Protein AF-A0A9D4UUG4-F1 (afdb_monomer_lite)

Organism: Adiantum capillus-veneris (NCBI:txid13818)

Foldseek 3Di:
DVVLQVVCVVVVHDSCVVVVVVVVVVVCCVQQPVVCVVVVHNVLGQDPDDVSNVVNVVVD

InterPro domains:
  IPR000484 Photosynthetic reaction centre, L/M [PF00124] (1-60)
  IPR036854 Photosystem II protein D1/D2 superfamily [G3DSA:1.20.85.10] (1-60)
  IPR036854 Photosystem II protein D1/D2 superfamily [SSF81483] (1-60)
  IPR055266 Photosystem II protein D1/D2 [PTHR33149] (1-60)

Sequence (60 aa):
MGREWELSFRLGIRPWIAVAYSAPVAAAVAVFLIYRIRQGSFSDGMPLGISGTFNFMIVF

Secondary structure (DSSP, 8-state):
-HHHHHHHHHTT--THHHHHHHHHHHHHHIIIIIHHHHHT-STTSPPSSHHHHHHHHHH-

pLDDT: mean 94.37, std 2.68, range [85.25, 97.88]

Radius of gyration: 15.91 Å; chains: 1; bounding box: 35×18×40 Å

Structure (mmCIF, N/CA/C/O backbone):
data_AF-A0A9D4UUG4-F1
#
_entry.id   AF-A0A9D4UUG4-F1
#
loop_
_atom_site.group_PDB
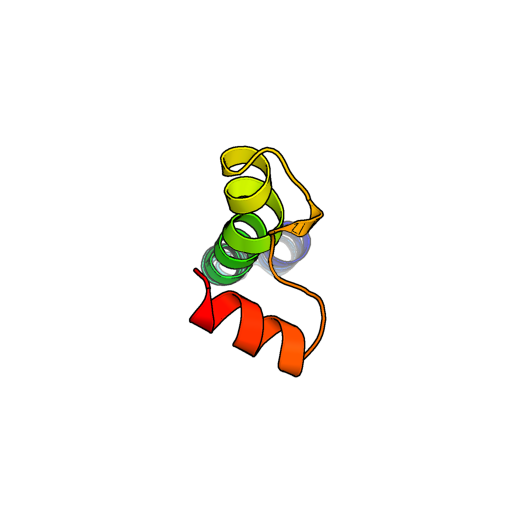_atom_site.id
_atom_site.type_symbol
_atom_site.label_atom_id
_atom_site.label_alt_id
_atom_site.label_comp_id
_atom_site.label_asym_id
_atom_site.label_entity_id
_atom_site.label_seq_id
_atom_site.pdbx_PDB_ins_code
_atom_site.Cartn_x
_atom_site.Cartn_y
_atom_site.Cartn_z
_atom_site.occupancy
_atom_site.B_iso_or_equiv
_atom_site.auth_seq_id
_atom_site.auth_comp_id
_atom_site.auth_asym_id
_atom_site.auth_atom_id
_atom_site.pdbx_PDB_model_num
ATOM 1 N N . MET A 1 1 ? -4.469 3.239 6.965 1.00 90.50 1 MET A N 1
ATOM 2 C CA . MET A 1 1 ? -3.651 3.113 8.192 1.00 90.50 1 MET A CA 1
ATOM 3 C C . MET A 1 1 ? -4.117 4.086 9.281 1.00 90.50 1 MET A C 1
ATOM 5 O O . MET A 1 1 ? -5.033 3.738 10.010 1.00 90.50 1 MET A O 1
ATOM 9 N N . GLY A 1 2 ? -3.573 5.311 9.387 1.00 94.50 2 GLY A N 1
ATOM 10 C CA . GLY A 1 2 ? -3.830 6.199 10.543 1.00 94.50 2 GLY A CA 1
ATOM 11 C C . GLY A 1 2 ? -5.301 6.579 10.754 1.00 94.50 2 GLY A C 1
ATOM 12 O O . GLY A 1 2 ? -5.832 6.411 11.846 1.00 94.50 2 GLY A O 1
ATOM 13 N N . ARG A 1 3 ? -5.995 6.983 9.683 1.00 96.00 3 ARG A N 1
ATOM 14 C CA . ARG A 1 3 ? -7.426 7.333 9.748 1.00 96.00 3 ARG A CA 1
ATOM 15 C C . ARG A 1 3 ? -8.332 6.156 10.133 1.00 96.00 3 ARG A C 1
ATOM 17 O O . ARG A 1 3 ? -9.331 6.358 10.809 1.00 96.00 3 ARG A O 1
ATOM 24 N N . GLU A 1 4 ? -8.001 4.936 9.704 1.00 93.50 4 GLU A N 1
ATOM 25 C CA . GLU A 1 4 ? -8.791 3.730 10.016 1.00 93.50 4 GLU A CA 1
ATOM 26 C C . GLU A 1 4 ? -8.670 3.360 11.493 1.00 93.50 4 GLU A C 1
ATOM 28 O O . GLU A 1 4 ? -9.654 2.986 12.130 1.00 93.50 4 GLU A O 1
ATOM 33 N N . TRP A 1 5 ? -7.467 3.506 12.048 1.00 95.00 5 TRP A N 1
ATOM 34 C CA . TRP A 1 5 ? -7.219 3.307 13.467 1.00 95.00 5 TRP A CA 1
ATOM 35 C C . TRP A 1 5 ? -7.912 4.380 14.312 1.00 95.00 5 TRP A C 1
ATOM 37 O O . TRP A 1 5 ? -8.630 4.049 15.251 1.00 95.00 5 TRP A O 1
ATOM 47 N N . GLU A 1 6 ? -7.767 5.653 13.936 1.00 96.25 6 GLU A N 1
ATOM 48 C CA . GLU A 1 6 ? -8.364 6.782 14.651 1.00 96.25 6 GLU A CA 1
ATOM 49 C C . GLU A 1 6 ? -9.895 6.698 14.695 1.00 96.25 6 GLU A C 1
ATOM 51 O O . GLU A 1 6 ? -10.499 6.904 15.747 1.00 96.25 6 GLU A O 1
ATOM 56 N N . LEU A 1 7 ? -10.532 6.347 13.574 1.00 95.62 7 LEU A N 1
ATOM 57 C CA . LEU A 1 7 ? -11.979 6.156 13.529 1.00 95.62 7 LEU A CA 1
ATOM 58 C C . LEU A 1 7 ? -12.414 4.968 14.396 1.00 95.62 7 LEU A C 1
ATOM 60 O O . LEU A 1 7 ? -13.380 5.084 15.147 1.00 95.62 7 LEU A O 1
ATOM 64 N N . SER A 1 8 ? -11.685 3.849 14.326 1.00 93.06 8 SER A N 1
ATOM 65 C CA . SER A 1 8 ? -11.970 2.668 15.152 1.00 93.06 8 SER A CA 1
ATOM 66 C C . SER A 1 8 ? -11.879 3.005 16.641 1.00 93.06 8 SER A C 1
ATOM 68 O O . SER A 1 8 ? -12.756 2.619 17.410 1.00 93.06 8 SER A O 1
ATOM 70 N N . PHE A 1 9 ? -10.873 3.792 17.032 1.00 93.50 9 PHE A N 1
ATOM 71 C CA . PHE A 1 9 ? -10.691 4.261 18.403 1.00 93.50 9 PHE A CA 1
ATOM 72 C C . PHE A 1 9 ? -11.826 5.191 18.850 1.00 93.50 9 PHE A C 1
ATOM 74 O O . PHE A 1 9 ? -12.425 4.966 19.899 1.00 93.50 9 PHE A O 1
ATOM 81 N N . ARG A 1 10 ? -12.178 6.194 18.032 1.00 96.19 10 ARG A N 1
ATOM 82 C CA . ARG A 1 10 ? -13.274 7.139 18.320 1.00 96.19 10 ARG A CA 1
ATOM 83 C C . ARG A 1 10 ? -14.639 6.452 18.446 1.00 96.19 10 ARG A C 1
ATOM 85 O O . ARG A 1 10 ? -15.482 6.933 19.192 1.00 96.19 10 ARG A O 1
ATOM 92 N N . LEU A 1 11 ? -14.854 5.347 17.730 1.00 96.12 11 LEU A N 1
ATOM 93 C CA . LEU A 1 11 ? -16.100 4.572 17.763 1.00 96.12 11 LEU A CA 1
ATOM 94 C C . LEU A 1 11 ? -16.084 3.411 18.776 1.00 96.12 11 LEU A C 1
ATOM 96 O O . LEU A 1 11 ? -17.078 2.698 18.883 1.00 96.12 11 LEU A O 1
ATOM 100 N N . GLY A 1 12 ? -14.982 3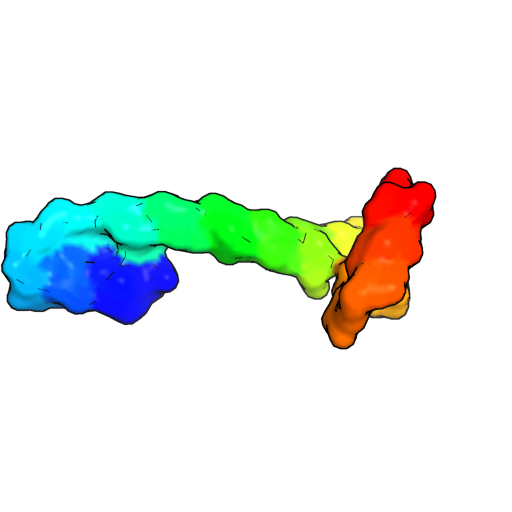.183 19.502 1.00 94.94 12 GLY A N 1
ATOM 101 C CA . GLY A 1 12 ? -14.857 2.060 20.444 1.00 94.94 12 GLY A CA 1
ATOM 102 C C . GLY A 1 12 ? -14.836 0.674 19.780 1.00 94.94 12 GLY A C 1
ATOM 103 O O . GLY A 1 12 ? -15.112 -0.335 20.429 1.00 94.94 12 GLY A O 1
ATOM 104 N N . ILE A 1 13 ? -14.524 0.607 18.484 1.00 96.62 13 ILE A N 1
ATOM 105 C CA . ILE A 1 13 ? -14.455 -0.631 17.700 1.00 96.62 13 ILE A CA 1
ATOM 106 C C . ILE A 1 13 ? -13.043 -1.223 17.818 1.00 96.62 13 ILE A C 1
ATOM 108 O O . ILE A 1 13 ? -12.051 -0.512 17.986 1.00 96.62 13 ILE A O 1
ATOM 112 N N . ARG A 1 14 ? -12.919 -2.550 17.696 1.00 95.75 14 ARG A N 1
ATOM 113 C CA . ARG A 1 14 ? -11.610 -3.221 17.681 1.00 95.75 14 ARG A CA 1
ATOM 114 C C . ARG A 1 14 ? -10.767 -2.727 16.483 1.00 95.75 14 ARG A C 1
ATOM 116 O O . ARG A 1 14 ? -11.228 -2.839 15.348 1.00 95.75 14 ARG A O 1
ATOM 123 N N . PRO A 1 15 ? -9.518 -2.268 16.679 1.00 91.06 15 PRO A N 1
ATOM 124 C CA . PRO A 1 15 ? -8.759 -1.509 15.673 1.00 91.06 15 PRO A CA 1
ATOM 125 C C . PRO A 1 15 ? -8.083 -2.359 14.575 1.00 91.06 15 PRO A C 1
ATOM 127 O O . PRO A 1 15 ? -7.118 -1.926 13.947 1.00 91.06 15 PRO A O 1
ATOM 130 N N . TRP A 1 16 ? -8.565 -3.576 14.318 1.00 96.62 16 TRP A N 1
ATOM 131 C CA . TRP A 1 16 ? -7.903 -4.538 13.426 1.00 96.62 16 TRP A CA 1
ATOM 132 C C . TRP A 1 16 ? -8.009 -4.194 11.933 1.00 96.62 16 TRP A C 1
ATOM 134 O O . TRP A 1 16 ? -7.250 -4.739 11.136 1.00 96.62 16 TRP A O 1
ATOM 144 N N . ILE A 1 17 ? -8.886 -3.260 11.548 1.00 93.44 17 ILE A N 1
ATOM 145 C CA . ILE A 1 17 ? -9.027 -2.799 10.155 1.00 93.44 17 ILE A CA 1
ATOM 146 C C . ILE A 1 17 ? -7.708 -2.199 9.652 1.00 93.44 17 ILE A C 1
ATOM 148 O O . ILE A 1 17 ? -7.220 -2.584 8.593 1.00 93.44 17 ILE A O 1
ATOM 152 N N . ALA A 1 18 ? -7.077 -1.328 10.448 1.00 94.50 18 ALA A N 1
ATOM 153 C CA . ALA A 1 18 ? -5.793 -0.726 10.090 1.00 94.50 18 ALA A CA 1
ATOM 154 C C . ALA A 1 18 ? -4.676 -1.778 9.958 1.00 94.50 18 ALA A C 1
ATOM 156 O O . ALA A 1 18 ? -3.779 -1.627 9.132 1.00 94.50 18 ALA A O 1
ATOM 157 N N . VAL A 1 19 ? -4.746 -2.859 10.744 1.00 95.62 19 VAL A N 1
ATOM 158 C CA . VAL A 1 19 ? -3.789 -3.972 10.675 1.00 95.62 19 VAL A CA 1
ATOM 159 C C . VAL A 1 19 ? -3.979 -4.764 9.384 1.00 95.62 19 VAL A C 1
ATOM 161 O O . VAL A 1 19 ? -3.003 -5.007 8.682 1.00 95.62 19 VAL A O 1
ATOM 164 N N . ALA A 1 20 ? -5.213 -5.102 9.007 1.00 96.44 20 ALA A N 1
ATOM 165 C CA . ALA A 1 20 ? -5.484 -5.771 7.733 1.00 96.44 20 ALA A CA 1
ATOM 166 C C . ALA A 1 20 ? -5.061 -4.907 6.530 1.00 96.44 20 ALA A C 1
ATOM 168 O O . ALA A 1 20 ? -4.433 -5.399 5.593 1.00 96.44 20 ALA A O 1
ATOM 169 N N . TYR A 1 21 ? -5.319 -3.598 6.593 1.00 96.31 21 TYR A N 1
ATOM 170 C CA . TYR A 1 21 ? -4.921 -2.649 5.553 1.00 96.31 21 TYR A CA 1
ATOM 171 C C . TYR A 1 21 ? -3.394 -2.479 5.424 1.00 96.31 21 TYR A C 1
ATOM 173 O O . TYR A 1 21 ? 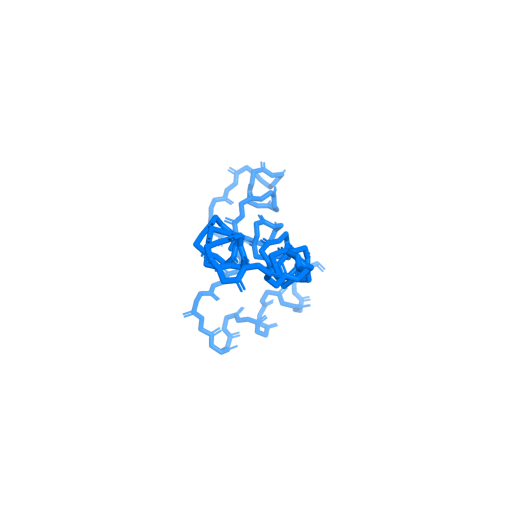-2.905 -2.021 4.392 1.00 96.31 21 TYR A O 1
ATOM 181 N N . SER A 1 22 ? -2.605 -2.891 6.421 1.00 96.81 22 SER A N 1
ATOM 182 C CA . SER A 1 22 ? -1.141 -2.857 6.313 1.00 96.81 22 SER A CA 1
ATOM 183 C C . SER A 1 22 ? -0.592 -3.774 5.214 1.00 96.81 22 SER A C 1
ATOM 185 O O . SER A 1 22 ? 0.425 -3.438 4.611 1.00 96.81 22 SER A O 1
ATOM 187 N N . ALA A 1 23 ? -1.283 -4.874 4.889 1.00 97.88 23 ALA A N 1
ATOM 188 C CA . ALA A 1 23 ? -0.858 -5.818 3.857 1.00 97.88 23 ALA A CA 1
ATOM 189 C C . ALA A 1 23 ? -0.798 -5.194 2.443 1.00 97.88 23 ALA A C 1
ATOM 191 O O . ALA A 1 23 ? 0.279 -5.213 1.840 1.00 97.88 23 ALA A O 1
ATOM 192 N N . PRO A 1 24 ? -1.876 -4.583 1.901 1.00 97.00 24 PRO A N 1
ATOM 193 C CA . PRO A 1 24 ? -1.802 -3.914 0.601 1.00 97.00 24 PRO A CA 1
ATOM 194 C C . PRO A 1 24 ? -0.872 -2.692 0.615 1.00 97.00 24 PRO A C 1
ATOM 196 O O . PRO A 1 24 ? -0.229 -2.410 -0.395 1.00 97.00 24 PRO A O 1
ATOM 199 N N . VAL A 1 25 ? -0.737 -1.994 1.751 1.00 97.56 25 VAL A N 1
ATOM 200 C CA . VAL A 1 25 ? 0.231 -0.890 1.889 1.00 97.56 25 VAL A CA 1
ATOM 201 C C . VAL A 1 25 ? 1.663 -1.401 1.754 1.00 97.56 25 VAL A C 1
ATOM 203 O O . VAL A 1 25 ? 2.443 -0.827 0.997 1.00 97.56 25 VAL A O 1
ATOM 206 N N . ALA A 1 26 ? 2.010 -2.492 2.437 1.00 97.81 26 ALA A N 1
ATOM 207 C CA . ALA A 1 26 ? 3.334 -3.097 2.346 1.00 97.81 26 ALA A CA 1
ATOM 208 C C . ALA A 1 26 ? 3.634 -3.592 0.923 1.00 97.81 26 ALA A C 1
ATOM 210 O O . ALA A 1 26 ? 4.721 -3.333 0.406 1.00 97.81 26 ALA A O 1
ATOM 211 N N . ALA A 1 27 ? 2.661 -4.229 0.261 1.00 96.75 27 ALA A N 1
ATOM 212 C CA . ALA A 1 27 ? 2.801 -4.667 -1.127 1.00 96.75 27 ALA A CA 1
ATOM 213 C C . ALA A 1 27 ? 3.074 -3.487 -2.076 1.00 96.75 27 ALA A C 1
ATOM 215 O O . ALA A 1 27 ? 4.008 -3.545 -2.875 1.00 96.75 27 ALA A O 1
ATOM 216 N N . ALA A 1 28 ? 2.324 -2.388 -1.942 1.00 96.56 28 ALA A N 1
ATOM 217 C CA . ALA A 1 28 ? 2.535 -1.183 -2.741 1.00 96.56 28 ALA A CA 1
ATOM 218 C C . ALA A 1 28 ? 3.920 -0.559 -2.493 1.00 96.56 28 ALA A C 1
ATOM 220 O O . ALA A 1 28 ? 4.622 -0.206 -3.440 1.00 96.56 28 ALA A O 1
ATOM 221 N N . VAL A 1 29 ? 4.354 -0.468 -1.232 1.00 97.19 29 VAL A N 1
ATOM 222 C CA . VAL A 1 29 ? 5.692 0.042 -0.884 1.00 97.19 29 VAL A CA 1
ATOM 223 C C . VAL A 1 29 ? 6.795 -0.841 -1.478 1.00 97.19 29 VAL A C 1
ATOM 225 O O . VAL A 1 29 ? 7.801 -0.322 -1.965 1.00 97.19 29 VAL A O 1
ATOM 228 N N . ALA A 1 30 ? 6.605 -2.161 -1.505 1.00 96.25 30 ALA A N 1
ATOM 229 C CA . ALA A 1 30 ? 7.574 -3.077 -2.093 1.00 96.25 30 ALA A CA 1
ATOM 230 C C . ALA A 1 30 ? 7.790 -2.805 -3.594 1.00 96.25 30 ALA A C 1
ATOM 232 O O . ALA A 1 30 ? 8.932 -2.614 -4.015 1.00 96.25 30 ALA A O 1
ATOM 233 N N . VAL A 1 31 ? 6.714 -2.724 -4.387 1.00 94.56 31 VAL A N 1
ATOM 234 C CA . VAL A 1 31 ? 6.806 -2.579 -5.856 1.00 94.56 31 VAL A CA 1
ATOM 235 C C . VAL A 1 31 ? 7.092 -1.150 -6.326 1.00 94.56 31 VAL A C 1
ATOM 237 O O . VAL A 1 31 ? 7.746 -0.960 -7.353 1.00 94.56 31 VAL A O 1
ATOM 240 N N . PHE A 1 32 ? 6.648 -0.131 -5.582 1.00 94.50 32 PHE A N 1
ATOM 241 C CA . PHE A 1 32 ? 6.821 1.272 -5.979 1.00 94.50 32 PHE A CA 1
ATOM 242 C C . PHE A 1 32 ? 8.027 1.966 -5.350 1.00 94.50 32 PHE A C 1
ATOM 244 O O . PHE A 1 32 ? 8.391 3.048 -5.813 1.00 94.50 32 PHE A O 1
ATOM 251 N N . LEU A 1 33 ? 8.641 1.385 -4.316 1.00 95.06 33 LEU A N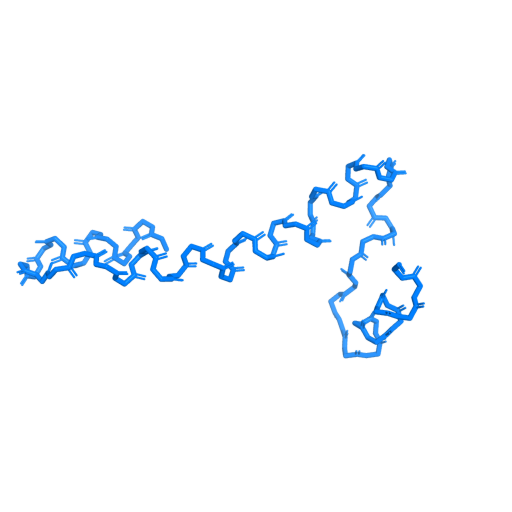 1
ATOM 252 C CA . LEU A 1 33 ? 9.770 2.006 -3.626 1.00 95.06 33 LEU A CA 1
ATOM 253 C C . LEU A 1 33 ? 10.934 1.036 -3.425 1.00 95.06 33 LEU A C 1
ATOM 255 O O . LEU A 1 33 ? 12.009 1.268 -3.969 1.00 95.06 33 LEU A O 1
ATOM 259 N N . ILE A 1 34 ? 10.738 -0.054 -2.681 1.00 96.62 34 ILE A N 1
ATOM 260 C CA . ILE A 1 34 ? 11.853 -0.928 -2.273 1.00 96.62 34 ILE A CA 1
ATOM 261 C C . ILE A 1 34 ? 12.532 -1.579 -3.480 1.00 96.62 34 ILE A C 1
ATOM 263 O O . ILE A 1 34 ? 13.758 -1.566 -3.574 1.00 96.62 34 ILE A O 1
ATOM 267 N N . TYR A 1 35 ? 11.751 -2.097 -4.427 1.00 93.81 35 TYR A N 1
ATOM 268 C CA . TYR A 1 35 ? 12.277 -2.703 -5.648 1.00 93.81 35 TYR A CA 1
ATOM 269 C C . TYR A 1 35 ? 13.096 -1.708 -6.488 1.00 93.81 35 TYR A C 1
ATOM 271 O O . TYR A 1 35 ? 14.200 -2.025 -6.924 1.00 93.81 35 TYR A O 1
ATOM 279 N N . ARG A 1 36 ? 12.609 -0.466 -6.616 1.00 90.56 36 ARG A N 1
ATOM 280 C CA . ARG A 1 36 ? 13.291 0.621 -7.342 1.00 90.56 36 ARG A CA 1
ATOM 281 C C . ARG A 1 36 ? 14.612 1.009 -6.691 1.00 90.56 36 ARG A C 1
ATOM 283 O O . ARG A 1 36 ? 15.623 1.149 -7.371 1.00 90.56 36 ARG A O 1
ATOM 290 N N . ILE A 1 37 ? 14.619 1.143 -5.362 1.00 95.62 37 ILE A N 1
ATOM 291 C CA . ILE A 1 37 ? 15.842 1.422 -4.598 1.00 95.62 37 ILE A CA 1
ATOM 292 C C . ILE A 1 37 ? 16.847 0.288 -4.794 1.00 95.62 37 ILE A C 1
ATOM 294 O O . ILE A 1 37 ? 18.022 0.550 -5.037 1.00 95.62 37 ILE A O 1
ATOM 298 N N . ARG A 1 38 ? 16.387 -0.967 -4.738 1.00 93.19 38 ARG A N 1
ATOM 299 C CA . ARG A 1 38 ? 17.244 -2.140 -4.936 1.00 93.19 38 ARG A CA 1
ATOM 300 C C . ARG A 1 38 ? 17.882 -2.169 -6.327 1.00 93.19 38 ARG A C 1
ATOM 302 O O . ARG A 1 38 ? 19.036 -2.566 -6.434 1.00 93.19 38 ARG A O 1
ATOM 309 N N . GLN A 1 39 ? 17.157 -1.764 -7.367 1.00 90.50 39 GLN A N 1
ATOM 310 C CA . GLN A 1 39 ? 17.688 -1.689 -8.733 1.00 90.50 39 GLN A CA 1
ATOM 311 C C . GLN A 1 39 ? 18.469 -0.402 -9.034 1.00 90.50 39 GLN A C 1
ATOM 313 O O . GLN A 1 39 ? 19.160 -0.338 -10.044 1.00 90.50 39 GLN A O 1
ATOM 318 N N . GLY A 1 40 ? 18.404 0.611 -8.164 1.00 93.31 40 GLY A N 1
ATOM 319 C CA . GLY A 1 40 ? 19.096 1.889 -8.354 1.00 93.31 40 GLY A CA 1
ATOM 320 C C . GLY A 1 40 ? 18.430 2.820 -9.373 1.00 93.31 40 GLY A C 1
ATOM 321 O O . GLY A 1 40 ? 19.041 3.802 -9.791 1.00 93.31 40 GLY A O 1
ATOM 322 N N . SER A 1 41 ? 17.188 2.537 -9.771 1.00 90.81 41 SER A N 1
ATOM 323 C CA . SER A 1 41 ? 16.483 3.264 -10.827 1.00 90.81 41 SER A CA 1
ATOM 324 C C . SER A 1 41 ? 14.973 3.269 -10.592 1.00 90.81 41 SER A C 1
ATOM 326 O O . SER A 1 41 ? 14.357 2.263 -10.237 1.00 90.81 41 SER A O 1
ATOM 328 N N . PHE A 1 42 ? 14.354 4.436 -10.796 1.00 89.94 42 PHE A N 1
ATOM 329 C CA . PHE A 1 42 ? 12.899 4.585 -10.711 1.00 89.94 42 PHE A CA 1
ATOM 330 C C . PHE A 1 42 ? 12.170 4.083 -11.959 1.00 89.94 42 PHE A C 1
ATOM 332 O O . PHE A 1 42 ? 10.976 3.790 -11.874 1.00 89.94 42 PHE A O 1
ATOM 339 N N . SER A 1 43 ? 12.880 3.973 -13.083 1.00 89.69 43 SER A N 1
ATOM 340 C CA . SER A 1 43 ? 12.324 3.538 -14.364 1.00 89.69 43 SER A CA 1
ATOM 341 C C . SER A 1 43 ? 11.973 2.053 -14.373 1.00 89.69 43 SER A C 1
ATOM 343 O O . SER A 1 43 ? 11.067 1.658 -15.097 1.00 89.69 43 SER A O 1
ATOM 345 N N . ASP A 1 44 ? 12.643 1.250 -13.545 1.00 87.12 44 ASP A N 1
ATOM 346 C CA . ASP A 1 44 ? 12.484 -0.207 -13.551 1.00 87.12 44 ASP A CA 1
ATOM 347 C C . ASP A 1 44 ? 11.368 -0.710 -12.620 1.00 87.12 44 ASP A C 1
ATOM 349 O O . ASP A 1 44 ? 11.010 -1.886 -12.630 1.00 87.12 44 ASP A O 1
ATOM 353 N N . GLY A 1 45 ? 10.770 0.164 -11.806 1.00 89.12 45 GLY A N 1
ATOM 354 C CA . GLY A 1 45 ? 9.651 -0.241 -10.956 1.00 89.12 45 GLY A CA 1
ATOM 355 C C . GLY A 1 45 ? 8.310 -0.292 -11.683 1.00 89.12 45 GLY A C 1
ATOM 356 O O . GLY A 1 45 ? 8.149 0.230 -12.780 1.00 89.12 45 GLY A O 1
ATOM 357 N N . MET A 1 46 ? 7.305 -0.858 -11.010 1.00 94.56 46 MET A N 1
ATOM 358 C CA . MET A 1 46 ? 5.985 -1.101 -11.597 1.00 94.56 46 MET A CA 1
ATOM 359 C C . MET A 1 46 ? 5.357 0.181 -12.195 1.00 94.56 46 MET A C 1
ATOM 361 O O . MET A 1 46 ? 5.206 1.176 -11.470 1.00 94.56 46 MET A O 1
ATOM 365 N N . PRO A 1 47 ? 4.986 0.189 -13.494 1.00 93.06 47 PRO A N 1
ATOM 366 C CA . PRO A 1 47 ? 4.298 1.312 -14.130 1.00 93.06 47 PRO A CA 1
ATOM 367 C C . PRO A 1 47 ? 2.827 1.418 -13.709 1.00 93.06 47 PRO A C 1
ATOM 369 O O . PRO A 1 47 ? 2.152 0.416 -13.475 1.00 93.06 47 PRO A O 1
ATOM 372 N N . LEU A 1 48 ? 2.289 2.640 -13.696 1.00 95.31 48 LEU A N 1
ATOM 373 C CA . LEU A 1 48 ? 0.875 2.907 -13.403 1.00 95.31 48 LEU A CA 1
ATOM 374 C C . LEU A 1 48 ? 0.004 2.738 -14.654 1.00 95.31 48 LEU A C 1
ATOM 376 O O . LEU A 1 48 ? -0.524 3.698 -15.211 1.00 95.31 48 LEU A O 1
ATOM 380 N N . GLY A 1 49 ? -0.133 1.498 -15.110 1.00 96.00 49 GLY A N 1
ATOM 381 C CA . GLY A 1 49 ? -0.977 1.150 -16.245 1.00 96.00 49 GLY A CA 1
ATOM 382 C C . GLY A 1 49 ? -1.175 -0.354 -16.350 1.00 96.00 49 GLY A C 1
ATOM 383 O O . GLY A 1 49 ? -0.344 -1.131 -15.885 1.00 96.00 49 GLY A O 1
ATOM 384 N N . ILE A 1 50 ? -2.271 -0.771 -16.980 1.00 95.69 50 ILE A N 1
ATOM 385 C CA . ILE A 1 50 ? -2.646 -2.189 -17.084 1.00 95.69 50 ILE A CA 1
ATOM 386 C C . ILE A 1 50 ? -1.554 -2.977 -17.825 1.00 95.69 50 ILE A C 1
ATOM 388 O O . ILE A 1 50 ? -0.972 -3.901 -17.267 1.00 95.69 50 ILE A O 1
ATOM 392 N N . SER A 1 51 ? -1.199 -2.553 -19.044 1.00 97.12 51 SER A N 1
ATOM 393 C CA . SER A 1 51 ? -0.129 -3.182 -19.838 1.00 97.12 51 SER A CA 1
ATOM 394 C C . SER A 1 51 ? 1.240 -3.119 -19.143 1.00 97.12 51 SER A C 1
ATOM 396 O O . SER A 1 51 ? 1.980 -4.097 -19.129 1.00 97.12 51 SER A O 1
ATOM 398 N N . GLY A 1 52 ? 1.554 -1.998 -18.486 1.00 92.94 52 GLY A N 1
ATOM 399 C CA . GLY A 1 52 ? 2.804 -1.842 -17.738 1.00 92.94 52 GLY A CA 1
ATOM 400 C C . GLY A 1 52 ? 2.900 -2.761 -16.519 1.00 92.94 52 GLY A C 1
ATOM 401 O O . GLY A 1 52 ? 3.977 -3.264 -16.222 1.00 92.94 52 GLY A O 1
ATOM 402 N N . THR A 1 53 ? 1.775 -3.052 -15.862 1.00 95.56 53 THR A N 1
ATOM 403 C CA . THR A 1 53 ? 1.711 -4.041 -14.776 1.00 95.56 53 THR A CA 1
ATOM 404 C C . THR A 1 53 ? 2.044 -5.437 -15.297 1.00 95.56 53 THR A C 1
ATOM 406 O O . THR A 1 53 ? 2.859 -6.131 -14.698 1.00 95.56 53 THR A O 1
ATOM 409 N N . PHE A 1 54 ? 1.481 -5.829 -16.445 1.00 96.00 54 PHE A N 1
ATOM 410 C CA . PHE A 1 54 ? 1.830 -7.100 -17.086 1.00 96.00 54 PHE A CA 1
ATOM 411 C C . PHE A 1 54 ? 3.302 -7.148 -17.499 1.00 96.00 54 PHE A C 1
ATOM 413 O O . PHE A 1 54 ? 3.966 -8.151 -17.261 1.00 96.00 54 PHE A O 1
ATOM 420 N N . ASN A 1 55 ? 3.829 -6.065 -18.074 1.00 95.12 55 ASN A N 1
ATOM 421 C CA . ASN A 1 55 ? 5.242 -5.983 -18.433 1.00 95.12 55 ASN A CA 1
ATOM 422 C C . ASN A 1 55 ? 6.152 -6.146 -17.205 1.00 95.12 55 ASN A C 1
ATOM 424 O O . ASN A 1 55 ? 7.068 -6.962 -17.241 1.00 95.12 55 ASN A O 1
ATOM 428 N N . PHE A 1 56 ? 5.845 -5.450 -16.107 1.00 93.12 56 PHE A N 1
ATOM 429 C CA . PHE A 1 56 ? 6.553 -5.596 -14.838 1.00 93.12 56 PHE A CA 1
ATOM 430 C C . PHE A 1 56 ? 6.530 -7.046 -14.347 1.00 93.12 56 PHE A C 1
ATOM 432 O O . PHE A 1 56 ? 7.575 -7.585 -14.018 1.00 93.12 56 PHE A O 1
ATOM 439 N N . MET A 1 57 ? 5.371 -7.711 -14.374 1.00 96.06 57 MET A N 1
ATOM 440 C CA . MET A 1 57 ? 5.239 -9.110 -13.945 1.00 96.06 57 MET A C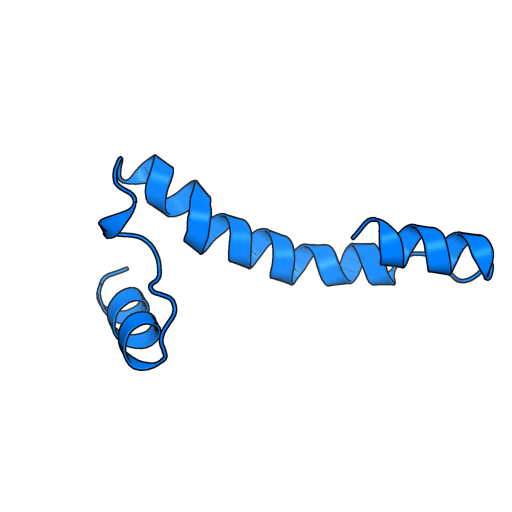A 1
ATOM 441 C C . MET A 1 57 ? 6.030 -10.108 -14.807 1.00 96.06 57 MET A C 1
ATOM 443 O O . MET A 1 57 ? 6.402 -11.160 -14.301 1.00 96.06 57 MET A O 1
ATOM 447 N N . ILE A 1 58 ? 6.257 -9.815 -16.091 1.00 95.69 58 ILE A N 1
ATOM 448 C CA . ILE A 1 58 ? 7.011 -10.693 -17.004 1.00 95.69 58 ILE A CA 1
ATOM 449 C C . ILE A 1 58 ? 8.527 -10.529 -16.824 1.00 95.69 58 ILE A C 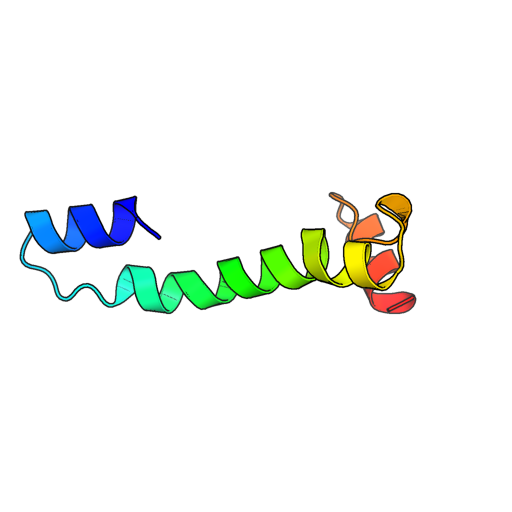1
ATOM 451 O O . ILE A 1 58 ? 9.266 -11.490 -17.015 1.00 95.69 58 ILE A O 1
ATOM 455 N N . VAL A 1 59 ? 8.988 -9.316 -16.506 1.00 91.19 59 VAL A N 1
ATOM 456 C CA . VAL A 1 59 ? 10.421 -8.971 -16.408 1.00 91.19 59 VAL A CA 1
ATOM 457 C C . VAL A 1 59 ? 10.983 -9.160 -14.990 1.00 91.19 59 VAL A C 1
ATOM 459 O O . VAL A 1 59 ? 12.201 -9.227 -14.838 1.00 91.19 59 VAL A O 1
ATOM 462 N N . PHE A 1 60 ? 10.110 -9.217 -13.978 1.00 85.25 60 PHE A N 1
ATOM 463 C CA . PHE A 1 60 ? 10.459 -9.317 -12.556 1.00 85.25 60 PHE A CA 1
ATOM 464 C C . PHE A 1 60 ? 11.376 -10.497 -12.198 1.00 85.25 60 PHE A C 1
ATOM 466 O O . PHE A 1 60 ? 11.169 -11.607 -12.738 1.00 85.25 60 PHE A O 1
#